Protein AF-A0A2V9SR48-F1 (afdb_monomer_lite)

Sequence (163 aa):
MRRKLFTSLLFAPVFLALASTAVASTTWYVNGVSGGNSNNCLSPTTACKTIKHAISLAASADTIMVAAAIYQENLTIGKSLTILGSGAPSTIIDGGGVGRVVTISNGPHVTLSKLTIRNGRANPGGGINNSGTLTLTAPSVGIGHLSHVSTILCSAKLAPARR

Structure (mmCIF, N/CA/C/O backbone):
data_AF-A0A2V9SR48-F1
#
_entry.id   AF-A0A2V9SR48-F1
#
loop_
_atom_site.group_PDB
_atom_site.id
_atom_site.type_symbol
_atom_site.label_atom_id
_atom_site.label_alt_id
_atom_site.label_comp_id
_atom_site.label_asym_id
_atom_site.label_entity_id
_atom_site.label_seq_id
_atom_site.pdbx_PDB_ins_code
_atom_site.Cartn_x
_atom_site.Cartn_y
_atom_site.Cartn_z
_atom_site.occupancy
_atom_site.B_iso_or_equiv
_atom_site.auth_seq_id
_atom_site.auth_comp_id
_atom_site.auth_asym_id
_atom_site.auth_atom_id
_atom_site.pdbx_PDB_model_num
ATOM 1 N N . MET A 1 1 ? -52.275 -0.727 67.391 1.00 42.53 1 MET A N 1
ATOM 2 C CA . MET A 1 1 ? -52.371 -0.497 65.930 1.00 42.53 1 MET A CA 1
ATOM 3 C C . MET A 1 1 ? -51.103 0.215 65.454 1.00 42.53 1 MET A C 1
ATOM 5 O O . MET A 1 1 ? -50.942 1.391 65.742 1.00 42.53 1 MET A O 1
ATOM 9 N N . ARG A 1 2 ? -50.157 -0.495 64.817 1.00 49.91 2 ARG A N 1
ATOM 10 C CA . ARG A 1 2 ? -48.897 0.072 64.288 1.00 49.91 2 ARG A CA 1
ATOM 11 C C . ARG A 1 2 ? -49.003 0.170 62.763 1.00 49.91 2 ARG A C 1
ATOM 13 O O . ARG A 1 2 ? -49.044 -0.859 62.095 1.00 49.91 2 ARG A O 1
ATOM 20 N N . ARG A 1 3 ? -49.095 1.390 62.225 1.00 47.78 3 ARG A N 1
ATOM 21 C CA . ARG A 1 3 ? -49.141 1.651 60.777 1.00 47.78 3 ARG A CA 1
ATOM 22 C C . ARG A 1 3 ? -47.724 1.527 60.209 1.00 47.78 3 ARG A C 1
ATOM 24 O O . ARG A 1 3 ? -46.849 2.300 60.583 1.00 47.78 3 ARG A O 1
ATOM 31 N N . LYS A 1 4 ? -47.489 0.528 59.354 1.00 45.88 4 LYS A N 1
ATOM 32 C CA . LYS A 1 4 ? -46.225 0.355 58.625 1.00 45.88 4 LYS A CA 1
ATOM 33 C C . LYS A 1 4 ? -46.246 1.254 57.385 1.00 45.88 4 LYS A C 1
ATOM 35 O O . LYS A 1 4 ? -47.049 1.035 56.484 1.00 45.88 4 LYS A O 1
ATOM 40 N N . LEU A 1 5 ? -45.390 2.273 57.381 1.00 56.25 5 LEU A N 1
ATOM 41 C CA . LEU A 1 5 ? -45.071 3.096 56.216 1.00 56.25 5 LEU A CA 1
ATOM 42 C C . LEU A 1 5 ? -44.224 2.256 55.249 1.00 56.25 5 LEU A C 1
ATOM 44 O O . LEU A 1 5 ? -43.086 1.920 55.562 1.00 56.25 5 LEU A O 1
ATOM 48 N N . PHE A 1 6 ? -44.793 1.889 54.100 1.00 54.84 6 PHE A N 1
ATOM 49 C CA . PHE A 1 6 ? -44.059 1.300 52.981 1.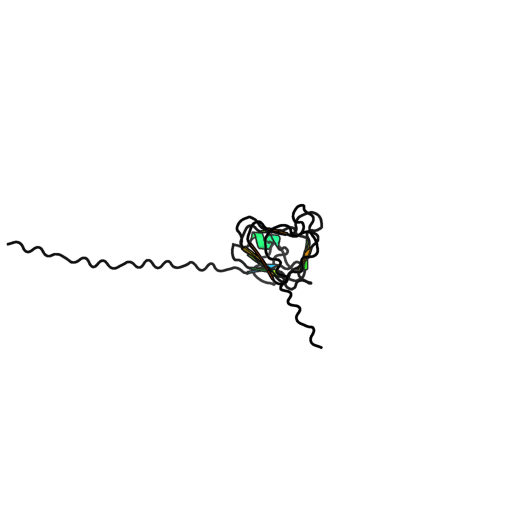00 54.84 6 PHE A CA 1
ATOM 50 C C . PHE A 1 6 ? -43.479 2.436 52.137 1.00 54.84 6 PHE A C 1
ATOM 52 O O . PHE A 1 6 ? -44.177 3.051 51.332 1.00 54.84 6 PHE A O 1
ATOM 59 N N . THR A 1 7 ? -42.207 2.750 52.356 1.00 53.66 7 THR A N 1
ATOM 60 C CA . THR A 1 7 ? -41.432 3.654 51.507 1.00 53.66 7 THR A CA 1
ATOM 61 C C . THR A 1 7 ? -41.203 2.989 50.151 1.00 53.66 7 THR A C 1
ATOM 63 O O . THR A 1 7 ? -40.469 2.012 50.025 1.00 53.66 7 THR A O 1
ATOM 66 N N . SER A 1 8 ? -41.895 3.507 49.138 1.00 54.78 8 SER A N 1
ATOM 67 C CA . SER A 1 8 ? -41.757 3.111 47.739 1.00 54.78 8 SER A CA 1
ATOM 68 C C . SER A 1 8 ? -40.359 3.485 47.236 1.00 54.78 8 SER A C 1
ATOM 70 O O . SER A 1 8 ? -40.020 4.663 47.126 1.00 54.78 8 SER A O 1
ATOM 72 N N . LEU A 1 9 ? -39.528 2.472 46.982 1.00 57.78 9 LEU A N 1
ATOM 73 C CA . LEU A 1 9 ? -38.228 2.612 46.332 1.00 57.78 9 LEU A CA 1
ATOM 74 C C . LEU A 1 9 ? -38.475 2.737 44.818 1.00 57.78 9 LEU A C 1
ATOM 76 O O . LEU A 1 9 ? -38.771 1.747 44.148 1.00 57.78 9 LEU A O 1
ATOM 80 N N . LEU A 1 10 ? -38.396 3.954 44.278 1.00 58.25 10 LEU A N 1
ATOM 81 C CA . LEU A 1 10 ? -38.413 4.200 42.834 1.00 58.25 10 LEU A CA 1
ATOM 82 C C . LEU A 1 10 ? -37.133 3.616 42.213 1.00 58.25 10 LEU A C 1
ATOM 84 O O . LEU A 1 10 ? -36.055 4.199 42.310 1.00 58.25 10 LEU A O 1
ATOM 88 N N . PHE A 1 11 ? -37.257 2.446 41.591 1.00 57.03 11 PHE A N 1
ATOM 89 C CA . PHE A 1 11 ? -36.207 1.812 40.796 1.00 57.03 11 PHE A CA 1
ATOM 90 C C . PHE A 1 11 ? -36.081 2.571 39.464 1.00 57.03 11 PHE A C 1
ATOM 92 O O . PHE A 1 11 ? -36.825 2.318 38.518 1.00 57.03 11 PHE A O 1
ATOM 99 N N . ALA A 1 12 ? -35.181 3.552 39.394 1.00 62.78 12 ALA A N 1
ATOM 100 C CA . ALA A 1 12 ? -34.835 4.190 38.128 1.00 62.78 12 ALA A CA 1
ATOM 101 C C . ALA A 1 12 ? -34.017 3.197 37.277 1.00 62.78 12 ALA A C 1
ATOM 103 O O . ALA A 1 12 ? -33.003 2.687 37.765 1.00 62.78 12 ALA A O 1
ATOM 104 N N . PRO A 1 13 ? -34.413 2.894 36.027 1.00 61.12 13 PRO A N 1
ATOM 105 C CA . PRO A 1 13 ? -33.616 2.038 35.166 1.00 61.12 13 PRO A CA 1
ATOM 106 C C . PRO A 1 13 ? -32.362 2.814 34.764 1.00 61.12 13 PRO A C 1
ATOM 108 O O . PRO A 1 13 ? -32.428 3.800 34.030 1.00 61.12 13 PRO A O 1
ATOM 111 N N . VAL A 1 14 ? -31.207 2.377 35.264 1.00 66.12 14 VAL A N 1
ATOM 112 C CA . VAL A 1 14 ? -29.904 2.825 34.770 1.00 66.12 14 VAL A CA 1
ATOM 113 C C . VAL A 1 14 ? -29.776 2.296 33.344 1.00 66.12 14 VAL A C 1
ATOM 115 O O . VAL A 1 14 ? -29.415 1.144 33.115 1.00 66.12 14 VAL A O 1
ATOM 118 N N . PHE A 1 15 ? -30.160 3.127 32.378 1.00 62.62 15 PHE A N 1
ATOM 119 C CA . PHE A 1 15 ? -29.983 2.863 30.957 1.00 62.62 15 PHE A CA 1
ATOM 120 C C . PHE A 1 15 ? -28.484 2.981 30.661 1.00 62.62 15 PHE A C 1
ATOM 122 O O . PHE A 1 15 ? -27.956 4.070 30.437 1.00 62.62 15 PHE A O 1
ATOM 129 N N . LEU A 1 16 ? -27.773 1.856 30.758 1.00 62.62 16 LEU A N 1
ATOM 130 C CA . LEU A 1 16 ? -26.354 1.767 30.440 1.00 62.62 16 LEU A CA 1
ATOM 131 C C . LEU A 1 16 ? -26.201 1.921 28.922 1.00 62.62 16 LEU A C 1
ATOM 133 O O . LEU A 1 16 ? -26.300 0.955 28.169 1.00 62.62 16 LEU A O 1
ATOM 137 N N . ALA A 1 17 ? -26.029 3.160 28.465 1.00 65.69 17 ALA A N 1
ATOM 138 C CA . ALA A 1 17 ? -25.739 3.451 27.072 1.00 65.69 17 ALA A CA 1
ATOM 139 C C . ALA A 1 17 ? -24.389 2.812 26.712 1.00 65.69 17 ALA A C 1
ATOM 141 O O . ALA A 1 17 ? -23.336 3.276 27.151 1.00 65.69 17 ALA A O 1
ATOM 142 N N . LEU A 1 18 ? -24.415 1.736 25.921 1.00 67.50 18 LEU A N 1
ATOM 143 C CA . LEU A 1 18 ? -23.214 1.227 25.268 1.00 67.50 18 LEU A CA 1
ATOM 144 C C . LEU A 1 18 ? -22.780 2.268 24.233 1.00 67.50 18 LEU A C 1
ATOM 146 O O . LEU A 1 18 ? -23.270 2.284 23.106 1.00 67.50 18 LEU A O 1
ATOM 150 N N . ALA A 1 19 ? -21.879 3.165 24.623 1.00 63.56 19 ALA A N 1
ATOM 151 C CA . ALA A 1 19 ? -21.195 4.023 23.674 1.00 63.56 19 ALA A CA 1
ATOM 152 C C . ALA A 1 19 ? -20.299 3.134 22.799 1.00 63.56 19 ALA A C 1
ATOM 154 O O . ALA A 1 19 ? -19.289 2.608 23.268 1.00 63.56 19 ALA A O 1
ATOM 155 N N . SER A 1 20 ? -20.677 2.924 21.535 1.00 60.50 20 SER A N 1
ATOM 156 C CA . SER A 1 20 ? -19.779 2.305 20.561 1.00 60.50 20 SER A CA 1
ATOM 157 C C . SER A 1 20 ? -18.562 3.208 20.395 1.00 60.50 20 SER A C 1
ATOM 159 O O . SER A 1 20 ? -18.680 4.356 19.967 1.00 60.50 20 SER A O 1
ATOM 161 N N . THR A 1 21 ? -17.387 2.703 20.753 1.00 62.62 21 THR A N 1
ATOM 162 C CA . THR A 1 21 ? -16.125 3.395 20.514 1.00 62.62 21 THR A CA 1
ATOM 163 C C . THR A 1 21 ? -15.905 3.492 19.006 1.00 62.62 21 THR A C 1
ATOM 165 O O . THR A 1 21 ? -15.660 2.498 18.325 1.00 62.62 21 THR A O 1
ATOM 168 N N . ALA A 1 22 ? -16.027 4.702 18.459 1.00 62.47 22 ALA A N 1
ATOM 169 C CA . ALA A 1 22 ? -15.642 4.963 17.081 1.00 62.47 22 ALA A CA 1
ATOM 170 C C . ALA A 1 22 ? -14.115 4.847 16.983 1.00 62.47 22 ALA A C 1
ATOM 172 O O . ALA A 1 22 ? -13.382 5.657 17.550 1.00 62.47 22 ALA A O 1
ATOM 173 N N . VAL A 1 23 ? -13.631 3.816 16.294 1.00 64.94 23 VAL A N 1
ATOM 174 C CA . VAL A 1 23 ? -12.204 3.666 16.004 1.00 64.94 23 VAL A CA 1
ATOM 175 C C . VAL A 1 23 ? -11.851 4.684 14.923 1.00 64.94 23 VAL A C 1
ATOM 177 O O . VAL A 1 23 ? -12.377 4.618 13.811 1.00 64.94 23 VAL A O 1
ATOM 180 N N . ALA A 1 24 ? -10.997 5.653 15.245 1.00 74.81 24 ALA A N 1
ATOM 181 C CA . ALA A 1 24 ? -10.474 6.577 14.248 1.00 74.81 24 ALA A CA 1
ATOM 182 C C . ALA A 1 24 ? -9.448 5.843 13.369 1.00 74.81 24 ALA A C 1
ATOM 184 O O . ALA A 1 24 ? -8.460 5.321 13.878 1.00 74.81 24 ALA A O 1
ATOM 185 N N . SER A 1 25 ? -9.688 5.801 12.057 1.00 87.12 25 SER A N 1
ATOM 186 C CA . SER A 1 25 ? -8.731 5.271 11.078 1.00 87.12 25 SER A CA 1
ATOM 187 C C . SER A 1 25 ? -7.621 6.292 10.836 1.00 87.12 25 SER A C 1
ATOM 189 O O . SER A 1 25 ? -7.896 7.419 10.416 1.00 87.12 25 SER A O 1
ATOM 191 N N . THR A 1 26 ? -6.366 5.886 11.004 1.00 94.94 26 THR A N 1
ATOM 192 C CA . THR A 1 26 ? -5.199 6.695 10.626 1.00 94.94 26 THR A CA 1
ATOM 193 C C . THR A 1 26 ? -4.896 6.519 9.138 1.00 94.94 26 THR A C 1
ATOM 195 O O . THR A 1 26 ? -5.128 5.456 8.558 1.00 94.94 26 THR A O 1
ATOM 198 N N . THR A 1 27 ? -4.396 7.579 8.496 1.00 96.69 27 THR A N 1
ATOM 199 C CA . THR A 1 27 ? -3.913 7.521 7.109 1.00 96.69 27 THR A CA 1
ATOM 200 C C . THR A 1 27 ? -2.392 7.575 7.077 1.00 96.69 27 THR A C 1
ATOM 202 O O . THR A 1 27 ? -1.789 8.529 7.563 1.00 96.69 27 THR A O 1
ATOM 205 N N . TRP A 1 28 ? -1.787 6.570 6.455 1.00 97.81 28 TRP A N 1
ATOM 206 C CA . TRP A 1 28 ? -0.351 6.448 6.241 1.00 97.81 28 TRP A CA 1
ATOM 207 C C . TRP A 1 28 ? -0.006 6.745 4.789 1.00 97.81 28 TRP A C 1
ATOM 209 O O . TRP A 1 28 ? -0.720 6.326 3.881 1.00 97.81 28 TRP A O 1
ATOM 219 N N . TYR A 1 29 ? 1.113 7.419 4.554 1.00 98.12 29 TYR A N 1
ATOM 220 C CA . TYR A 1 29 ? 1.566 7.791 3.218 1.00 98.12 29 TYR A CA 1
ATOM 221 C C . TYR A 1 29 ? 2.845 7.047 2.861 1.00 98.12 29 TYR A C 1
ATOM 223 O O . TYR A 1 29 ? 3.784 6.980 3.655 1.00 98.12 29 TYR A O 1
ATOM 231 N N . VAL A 1 30 ? 2.897 6.518 1.641 1.00 98.25 30 VAL A N 1
ATOM 232 C CA . VAL A 1 30 ? 4.046 5.797 1.089 1.00 98.25 30 VAL A CA 1
ATOM 233 C C . VAL A 1 30 ? 4.452 6.428 -0.237 1.00 98.25 30 VAL A C 1
ATOM 235 O O . VAL A 1 30 ? 3.622 6.606 -1.125 1.00 98.25 30 VAL A O 1
ATOM 238 N N . ASN A 1 31 ? 5.742 6.705 -0.413 1.00 97.75 31 ASN A N 1
ATOM 239 C CA . ASN A 1 31 ? 6.316 7.192 -1.661 1.00 97.75 31 ASN A CA 1
ATOM 240 C C . ASN A 1 31 ? 7.631 6.460 -1.963 1.00 97.75 31 ASN A C 1
ATOM 242 O O . ASN A 1 31 ? 8.653 6.689 -1.319 1.00 97.75 31 ASN A O 1
ATOM 246 N N . GLY A 1 32 ? 7.606 5.587 -2.973 1.00 95.81 32 GLY A N 1
ATOM 247 C CA . GLY A 1 32 ? 8.766 4.785 -3.363 1.00 95.81 32 GLY A CA 1
ATOM 248 C C . GLY A 1 32 ? 9.893 5.599 -4.005 1.00 95.81 32 GLY A C 1
ATOM 249 O O . GLY A 1 32 ? 11.038 5.152 -4.009 1.00 95.81 32 GLY A O 1
ATOM 250 N N . VAL A 1 33 ? 9.618 6.812 -4.493 1.00 95.44 33 VAL A N 1
ATOM 251 C CA . VAL A 1 33 ? 10.617 7.690 -5.121 1.00 95.44 33 VAL A CA 1
ATOM 252 C C . VAL A 1 33 ? 11.327 8.531 -4.062 1.00 95.44 33 VAL A C 1
ATOM 254 O O . VAL A 1 33 ? 12.530 8.364 -3.869 1.00 95.44 33 VAL A O 1
ATOM 257 N N . SER A 1 34 ? 10.589 9.360 -3.317 1.00 94.50 34 SER A N 1
ATOM 258 C CA . SER A 1 34 ? 11.150 10.362 -2.393 1.00 94.50 34 SER A CA 1
ATOM 259 C C . SER A 1 34 ? 10.913 10.091 -0.901 1.00 94.50 34 SER A C 1
ATOM 261 O O . SER A 1 34 ? 11.386 10.862 -0.072 1.00 94.50 34 SER A O 1
ATOM 263 N N . GLY A 1 35 ? 10.181 9.032 -0.537 1.00 95.69 35 GLY A N 1
ATOM 264 C CA . GLY A 1 35 ? 9.908 8.691 0.863 1.00 95.69 35 GLY A CA 1
ATOM 265 C C . GLY A 1 35 ? 11.133 8.164 1.616 1.00 95.69 35 GLY A C 1
ATOM 266 O O . GLY A 1 35 ? 12.175 7.880 1.027 1.00 95.69 35 GLY A O 1
ATOM 267 N N . GLY A 1 36 ? 10.992 7.987 2.929 1.00 96.50 36 GLY A N 1
ATOM 268 C CA . GLY A 1 36 ? 12.037 7.484 3.824 1.00 96.50 36 GLY A CA 1
ATOM 269 C C . GLY A 1 36 ? 11.432 6.693 4.982 1.00 96.50 36 GLY A C 1
ATOM 270 O O . GLY A 1 36 ? 10.423 7.100 5.545 1.00 96.50 36 GLY A O 1
ATOM 271 N N . ASN A 1 37 ? 12.029 5.558 5.355 1.00 94.00 37 ASN A N 1
ATOM 272 C CA . ASN A 1 37 ? 11.530 4.733 6.472 1.00 94.00 37 ASN A CA 1
ATOM 273 C C . ASN A 1 37 ? 11.929 5.264 7.859 1.00 94.00 37 ASN A C 1
ATOM 275 O O . ASN A 1 37 ? 11.575 4.676 8.869 1.00 94.00 37 ASN A O 1
ATOM 279 N N . SER A 1 38 ? 12.668 6.370 7.918 1.00 95.81 38 SER A N 1
ATOM 280 C CA . SER A 1 38 ? 12.875 7.148 9.142 1.00 95.81 38 SER A CA 1
ATOM 281 C C . SER A 1 38 ? 11.805 8.227 9.340 1.00 95.81 38 SER A C 1
ATOM 283 O O . SER A 1 38 ? 11.828 8.927 10.349 1.00 95.81 38 SER A O 1
ATOM 285 N N . ASN A 1 39 ? 10.905 8.416 8.369 1.00 95.00 39 ASN A N 1
ATOM 286 C CA . ASN A 1 39 ? 9.854 9.421 8.456 1.00 95.00 39 ASN A CA 1
ATOM 287 C C . ASN A 1 39 ? 8.699 8.937 9.341 1.00 95.00 39 ASN A C 1
ATOM 289 O O . ASN A 1 39 ? 8.514 7.744 9.555 1.00 95.00 39 ASN A O 1
ATOM 293 N N . ASN A 1 40 ? 7.865 9.872 9.798 1.00 95.44 40 ASN A N 1
ATOM 294 C CA . ASN A 1 40 ? 6.662 9.539 10.564 1.00 95.44 40 ASN A CA 1
ATOM 295 C C . ASN A 1 40 ? 5.509 8.984 9.706 1.00 95.44 40 ASN A C 1
ATOM 297 O O . ASN A 1 40 ? 4.550 8.470 10.263 1.00 95.44 40 ASN A O 1
ATOM 301 N N . CYS A 1 41 ? 5.578 9.084 8.374 1.00 97.25 41 CYS A N 1
ATOM 302 C CA . CYS A 1 41 ? 4.611 8.522 7.426 1.00 97.25 41 CYS A CA 1
ATOM 303 C C . CYS A 1 41 ? 3.173 9.059 7.529 1.00 97.25 41 CYS A C 1
ATOM 305 O O . CYS A 1 41 ? 2.270 8.492 6.918 1.00 97.25 41 CYS A O 1
ATOM 307 N N . LEU A 1 42 ? 2.959 10.171 8.240 1.00 96.62 42 LEU A N 1
ATOM 308 C CA . LEU A 1 42 ? 1.637 10.775 8.465 1.00 96.62 42 LEU A CA 1
ATOM 309 C C . LEU A 1 42 ? 1.268 11.857 7.438 1.00 96.62 42 LEU A C 1
ATOM 311 O O . LEU A 1 42 ? 0.181 12.425 7.503 1.00 96.62 42 LEU A O 1
ATOM 315 N N . SER A 1 43 ? 2.155 12.160 6.486 1.00 96.38 43 SER A N 1
ATOM 316 C CA . SER A 1 43 ? 1.884 13.126 5.419 1.00 96.38 43 SER A CA 1
ATOM 317 C C . SER A 1 43 ? 2.568 12.741 4.100 1.00 96.38 43 SER A C 1
ATOM 319 O O . SER A 1 43 ? 3.551 11.994 4.121 1.00 96.38 43 SER A O 1
ATOM 321 N N . PRO A 1 44 ? 2.120 13.278 2.948 1.00 94.12 44 PRO A N 1
ATOM 322 C CA . PRO A 1 44 ? 2.775 13.044 1.661 1.00 94.12 44 PRO A CA 1
ATOM 323 C C . PRO A 1 44 ? 4.248 13.479 1.604 1.00 94.12 44 PRO A C 1
ATOM 325 O O . PRO A 1 44 ? 5.036 12.855 0.895 1.00 94.12 44 PRO A O 1
ATOM 328 N N . THR A 1 45 ? 4.633 14.538 2.328 1.00 95.25 45 THR A N 1
ATOM 329 C CA . THR A 1 45 ? 6.011 15.067 2.337 1.00 95.25 45 THR A CA 1
ATOM 330 C C . THR A 1 45 ? 6.932 14.268 3.254 1.00 95.25 45 THR A C 1
ATOM 332 O O . THR A 1 45 ? 8.130 14.186 3.001 1.00 95.25 45 THR A O 1
ATOM 335 N N . THR A 1 46 ? 6.372 13.627 4.279 1.00 96.25 46 THR A N 1
ATOM 336 C CA . THR A 1 46 ? 7.078 12.745 5.216 1.00 96.25 46 THR A CA 1
ATOM 337 C C . THR A 1 46 ? 6.646 11.289 5.045 1.00 96.25 46 THR A C 1
ATOM 339 O O . THR A 1 46 ? 6.509 10.550 6.016 1.00 96.25 46 THR A O 1
ATOM 342 N N . ALA A 1 47 ? 6.417 10.856 3.805 1.00 97.12 47 ALA A N 1
ATOM 343 C CA . ALA A 1 47 ? 5.949 9.510 3.496 1.00 97.12 47 ALA A CA 1
ATOM 344 C C . ALA A 1 47 ? 7.005 8.426 3.791 1.00 97.12 47 ALA A C 1
ATOM 346 O O . ALA A 1 47 ? 8.211 8.652 3.649 1.00 97.12 47 ALA A O 1
ATOM 347 N N . CYS A 1 48 ? 6.541 7.222 4.125 1.00 98.06 48 CYS A N 1
ATOM 348 C CA . CYS A 1 48 ? 7.341 5.998 4.188 1.00 98.06 48 CYS A CA 1
ATOM 349 C C . CYS A 1 48 ? 7.955 5.686 2.815 1.00 98.06 48 CYS A C 1
ATOM 351 O O . CYS A 1 48 ? 7.338 5.953 1.781 1.00 98.06 48 CYS A O 1
ATOM 353 N N . LYS A 1 49 ? 9.135 5.054 2.775 1.00 97.69 49 LYS A N 1
ATOM 354 C CA . LYS A 1 49 ? 9.724 4.575 1.510 1.00 97.69 49 LYS A CA 1
ATOM 355 C C . LYS A 1 49 ? 8.988 3.340 0.993 1.00 97.69 49 LYS A C 1
ATOM 357 O O . LYS A 1 49 ? 8.770 3.213 -0.208 1.00 97.69 49 LYS A O 1
ATOM 362 N N . THR A 1 50 ? 8.621 2.433 1.897 1.00 97.75 50 THR A N 1
ATOM 363 C CA . THR A 1 50 ? 8.102 1.106 1.548 1.00 97.75 50 THR A CA 1
ATOM 364 C C . THR A 1 50 ? 6.699 0.858 2.093 1.00 97.75 50 THR A C 1
ATOM 366 O O . THR A 1 50 ? 6.314 1.385 3.141 1.00 97.75 50 THR A O 1
ATOM 369 N N . ILE A 1 51 ? 5.929 0.021 1.393 1.00 97.69 51 ILE A N 1
ATOM 370 C CA . ILE A 1 51 ? 4.571 -0.361 1.805 1.00 97.69 51 ILE A CA 1
ATOM 371 C C . ILE A 1 51 ? 4.645 -1.251 3.048 1.00 97.69 51 ILE A C 1
ATOM 373 O O . ILE A 1 51 ? 3.857 -1.086 3.979 1.00 97.69 51 ILE A O 1
ATOM 377 N N . LYS A 1 52 ? 5.632 -2.156 3.115 1.00 97.38 52 LYS A N 1
ATOM 378 C CA . LYS A 1 52 ? 5.843 -3.026 4.281 1.00 97.38 52 LYS A CA 1
ATOM 379 C C . LYS A 1 52 ? 6.062 -2.234 5.570 1.00 97.38 52 LYS A C 1
ATOM 381 O O . LYS A 1 52 ? 5.540 -2.624 6.613 1.00 97.38 52 LYS A O 1
ATOM 386 N N . HIS A 1 53 ? 6.798 -1.122 5.506 1.00 97.50 53 HIS A N 1
ATOM 387 C CA . HIS A 1 53 ? 7.022 -0.293 6.686 1.00 97.50 53 HIS A CA 1
ATOM 388 C C . HIS A 1 53 ? 5.728 0.390 7.147 1.00 97.50 53 HIS A C 1
ATOM 390 O O . HIS A 1 53 ? 5.382 0.286 8.322 1.00 97.50 53 HIS A O 1
ATOM 396 N N . ALA A 1 54 ? 4.938 0.956 6.230 1.00 97.19 54 ALA A N 1
ATOM 397 C CA . ALA A 1 54 ? 3.626 1.508 6.577 1.00 97.19 54 ALA A CA 1
ATOM 398 C C . ALA A 1 54 ? 2.682 0.452 7.188 1.00 97.19 54 ALA A C 1
ATOM 400 O O . ALA A 1 54 ? 2.036 0.722 8.196 1.00 97.19 54 ALA A O 1
ATOM 401 N N . ILE A 1 55 ? 2.659 -0.781 6.661 1.00 97.31 55 ILE A N 1
ATOM 402 C CA . ILE A 1 55 ? 1.880 -1.891 7.250 1.00 97.31 55 ILE A CA 1
ATOM 403 C C . ILE A 1 55 ? 2.329 -2.197 8.686 1.00 97.31 55 ILE A C 1
ATOM 405 O O . ILE A 1 55 ? 1.495 -2.533 9.532 1.00 97.31 55 ILE A O 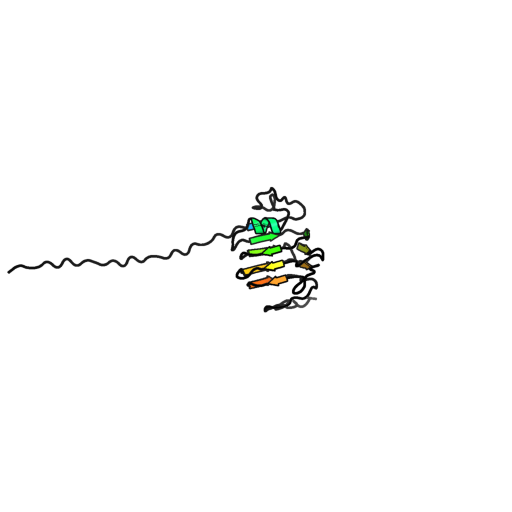1
ATOM 409 N N . SER A 1 56 ? 3.632 -2.102 8.975 1.00 96.94 56 SER A N 1
ATOM 410 C CA . SER A 1 56 ? 4.151 -2.351 10.325 1.00 96.94 56 SER A CA 1
ATOM 411 C C . SER A 1 56 ? 3.675 -1.309 11.341 1.00 96.94 56 SER A C 1
ATOM 413 O O . SER A 1 56 ? 3.379 -1.684 12.473 1.00 96.94 56 SER A O 1
ATOM 415 N N . LEU A 1 57 ? 3.520 -0.050 10.914 1.00 95.50 57 LEU A N 1
ATOM 416 C CA . LEU A 1 57 ? 3.053 1.065 11.746 1.00 95.50 57 LEU A CA 1
ATOM 417 C C . LEU A 1 57 ? 1.525 1.112 11.893 1.00 95.50 57 LEU A C 1
ATOM 419 O O . LEU A 1 57 ? 1.019 1.519 12.934 1.00 95.50 57 LEU A O 1
ATOM 423 N N . ALA A 1 58 ? 0.793 0.684 10.864 1.00 96.19 58 ALA A N 1
ATOM 424 C CA . ALA A 1 58 ? -0.660 0.785 10.819 1.00 96.19 58 ALA A CA 1
ATOM 425 C C . ALA A 1 58 ? -1.378 -0.062 11.883 1.00 96.19 58 ALA A C 1
ATOM 427 O O . ALA A 1 58 ? -0.959 -1.175 12.207 1.00 96.19 58 ALA A O 1
ATOM 428 N N . ALA A 1 59 ? -2.511 0.423 12.376 1.00 95.62 59 ALA A N 1
ATOM 429 C CA . ALA A 1 59 ? -3.478 -0.333 13.161 1.00 95.62 59 ALA A CA 1
ATOM 430 C C . ALA A 1 59 ? -4.559 -0.957 12.259 1.00 95.62 59 ALA A C 1
ATOM 432 O O . ALA A 1 59 ? -4.633 -0.702 11.058 1.00 95.62 59 ALA A O 1
ATOM 433 N N . SER A 1 60 ? -5.401 -1.824 12.825 1.00 93.94 60 SER A N 1
ATOM 434 C CA . SER A 1 60 ? -6.582 -2.321 12.109 1.00 93.94 60 SER A CA 1
ATOM 435 C C . SER A 1 60 ? -7.531 -1.166 11.767 1.00 93.94 60 SER A C 1
ATOM 437 O O . SER A 1 60 ? -7.736 -0.282 12.589 1.00 93.94 60 SER A O 1
ATOM 439 N N . ALA A 1 61 ? -8.157 -1.246 10.593 1.00 93.69 61 ALA A N 1
ATOM 440 C CA . ALA A 1 61 ? -9.012 -0.238 9.959 1.00 93.69 61 ALA A CA 1
ATOM 441 C C . ALA A 1 61 ? -8.287 0.975 9.348 1.00 93.69 61 ALA A C 1
ATOM 443 O O . ALA A 1 61 ? -8.953 1.797 8.725 1.00 93.69 61 ALA A O 1
ATOM 444 N N . ASP A 1 62 ? -6.955 1.050 9.430 1.00 96.88 62 ASP A N 1
ATOM 445 C CA . ASP A 1 62 ? -6.187 2.140 8.826 1.00 96.88 62 ASP A CA 1
ATOM 446 C C . ASP A 1 62 ? -6.173 2.106 7.291 1.00 96.88 62 ASP A C 1
ATOM 448 O O . ASP A 1 62 ? -6.372 1.074 6.633 1.00 96.88 62 ASP A O 1
ATOM 452 N N . THR A 1 63 ? -5.856 3.268 6.719 1.00 96.44 63 THR A N 1
ATOM 453 C CA . THR A 1 63 ? -5.667 3.458 5.281 1.00 96.44 63 THR A CA 1
ATOM 454 C C . THR A 1 63 ? -4.206 3.760 4.958 1.00 96.44 63 THR A C 1
ATOM 456 O O . THR A 1 63 ? -3.569 4.574 5.614 1.00 96.44 63 THR A O 1
ATOM 459 N N . ILE A 1 64 ? -3.671 3.136 3.913 1.00 97.88 64 ILE A N 1
ATOM 460 C CA . ILE A 1 64 ? -2.331 3.370 3.376 1.00 97.88 64 ILE A CA 1
ATOM 461 C C . ILE A 1 64 ? -2.476 3.935 1.962 1.00 97.88 64 ILE A C 1
ATOM 463 O O . ILE A 1 64 ? -2.889 3.233 1.038 1.00 97.88 64 ILE A O 1
ATOM 467 N N . MET A 1 65 ? -2.123 5.206 1.789 1.00 97.62 65 MET A N 1
ATOM 468 C CA . MET A 1 65 ? -2.043 5.887 0.501 1.00 97.62 65 MET A CA 1
ATOM 469 C C . MET A 1 65 ? -0.662 5.679 -0.116 1.00 97.62 65 MET A C 1
ATOM 471 O O . MET A 1 65 ? 0.357 6.075 0.448 1.00 97.62 65 MET A O 1
ATOM 475 N N . VAL A 1 66 ? -0.629 5.071 -1.296 1.00 97.88 66 VAL A N 1
ATOM 476 C CA . VAL A 1 66 ? 0.601 4.671 -1.978 1.00 97.88 66 VAL A CA 1
ATOM 477 C C . VAL A 1 66 ? 0.770 5.492 -3.252 1.00 97.88 66 VAL A C 1
ATOM 479 O O . VAL A 1 66 ? -0.048 5.425 -4.172 1.00 97.88 66 VAL A O 1
ATOM 482 N N . ALA A 1 67 ? 1.844 6.275 -3.314 1.00 97.38 67 ALA A N 1
ATOM 483 C CA . ALA A 1 67 ? 2.181 7.079 -4.480 1.00 97.38 67 ALA A CA 1
ATOM 484 C C . ALA A 1 67 ? 2.579 6.211 -5.692 1.00 97.38 67 ALA A C 1
ATOM 486 O O . ALA A 1 67 ? 2.679 4.982 -5.629 1.00 97.38 67 ALA A O 1
ATOM 487 N N . ALA A 1 68 ? 2.782 6.864 -6.834 1.00 95.62 68 ALA A N 1
ATOM 488 C CA . ALA A 1 68 ? 3.280 6.217 -8.040 1.00 95.62 68 ALA A CA 1
ATOM 489 C C . ALA A 1 68 ? 4.745 5.796 -7.853 1.00 95.62 68 ALA A C 1
ATOM 491 O O . ALA A 1 68 ? 5.609 6.648 -7.650 1.00 95.62 68 ALA A O 1
ATOM 492 N N . ALA A 1 69 ? 5.011 4.494 -7.918 1.00 96.06 69 ALA A N 1
ATOM 493 C CA . ALA A 1 69 ? 6.342 3.899 -7.969 1.00 96.06 69 ALA A CA 1
ATOM 494 C C . ALA A 1 69 ? 6.237 2.390 -8.253 1.00 96.06 69 ALA A C 1
ATOM 496 O O . ALA A 1 69 ? 5.159 1.789 -8.177 1.00 96.06 69 ALA A O 1
ATOM 497 N N . ILE A 1 70 ? 7.389 1.775 -8.526 1.00 95.00 70 ILE A N 1
ATOM 498 C CA . ILE A 1 70 ? 7.567 0.324 -8.474 1.00 95.00 70 ILE A CA 1
ATOM 499 C C . ILE A 1 70 ? 8.107 -0.029 -7.087 1.00 95.00 70 ILE A C 1
ATOM 501 O O . ILE A 1 70 ? 9.200 0.388 -6.709 1.00 95.00 70 ILE A O 1
ATOM 505 N N . TYR A 1 71 ? 7.333 -0.805 -6.340 1.00 96.19 71 TYR A N 1
ATOM 506 C CA . TYR A 1 71 ? 7.650 -1.303 -5.011 1.00 96.19 71 TYR A CA 1
ATOM 507 C C . TYR A 1 71 ? 8.059 -2.766 -5.126 1.00 96.19 71 TYR A C 1
ATOM 509 O O . TYR A 1 71 ? 7.206 -3.639 -5.278 1.00 96.19 71 TYR A O 1
ATOM 517 N N . GLN A 1 72 ? 9.364 -3.034 -5.087 1.00 95.50 72 GLN A N 1
ATOM 518 C CA . GLN A 1 72 ? 9.881 -4.400 -5.110 1.00 95.50 72 GLN A CA 1
ATOM 519 C C . GLN A 1 72 ? 9.801 -5.007 -3.706 1.00 95.50 72 GLN A C 1
ATOM 521 O O . GLN A 1 72 ? 10.724 -4.885 -2.902 1.00 95.50 72 GLN A O 1
ATOM 526 N N . GLU A 1 73 ? 8.653 -5.597 -3.383 1.00 95.12 73 GLU A N 1
ATOM 527 C CA . GLU A 1 73 ? 8.333 -6.058 -2.037 1.00 95.12 73 GLU A CA 1
ATOM 528 C C . GLU A 1 73 ? 7.413 -7.286 -2.051 1.00 95.12 73 GLU A C 1
ATOM 530 O O . GLU A 1 73 ? 6.536 -7.438 -2.899 1.00 95.12 73 GLU A O 1
ATOM 535 N N . ASN A 1 74 ? 7.559 -8.126 -1.026 1.00 94.38 74 ASN A N 1
ATOM 536 C CA . ASN A 1 74 ? 6.596 -9.161 -0.657 1.00 94.38 74 ASN A CA 1
ATOM 537 C C . ASN A 1 74 ? 5.916 -8.741 0.654 1.00 94.38 74 ASN A C 1
ATOM 539 O O . ASN A 1 74 ? 6.599 -8.480 1.653 1.00 94.38 74 ASN A O 1
ATOM 543 N N . LEU A 1 75 ? 4.588 -8.639 0.636 1.00 95.44 75 LEU A N 1
ATOM 544 C CA . LEU A 1 75 ? 3.765 -8.095 1.713 1.00 95.44 75 LEU A CA 1
ATOM 545 C C . LEU A 1 75 ? 3.058 -9.207 2.490 1.00 95.44 75 LEU A C 1
ATOM 547 O O . LEU A 1 75 ? 2.477 -10.120 1.903 1.00 95.44 75 LEU A O 1
ATOM 551 N N . THR A 1 76 ? 3.036 -9.063 3.813 1.00 95.38 76 THR A N 1
ATOM 552 C CA . THR A 1 76 ? 2.232 -9.887 4.722 1.00 95.38 76 THR A CA 1
ATOM 553 C C . THR A 1 76 ? 1.285 -8.976 5.490 1.00 95.38 76 THR A C 1
ATOM 555 O O . THR A 1 76 ? 1.732 -8.076 6.200 1.00 95.38 76 THR A O 1
ATOM 558 N N . ILE A 1 77 ? -0.019 -9.196 5.340 1.00 95.75 77 ILE A N 1
ATOM 559 C CA . ILE A 1 77 ? -1.075 -8.362 5.911 1.00 95.75 77 ILE A CA 1
ATOM 560 C C . ILE A 1 77 ? -1.854 -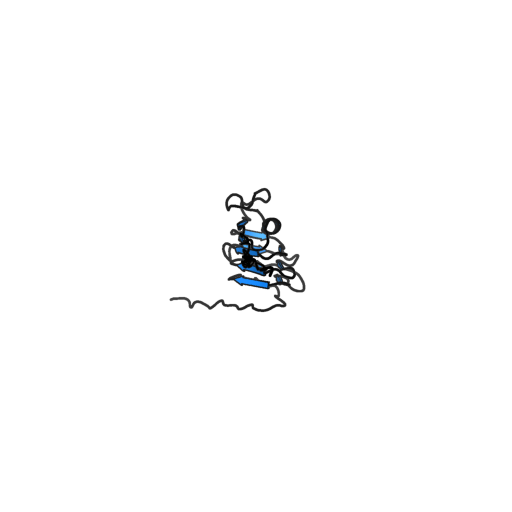9.193 6.930 1.00 95.75 77 ILE A C 1
ATOM 562 O O . ILE A 1 77 ? -2.651 -10.060 6.577 1.00 95.75 77 ILE A O 1
ATOM 566 N N . GLY A 1 78 ? -1.594 -8.926 8.210 1.00 94.62 78 GLY A N 1
ATOM 567 C CA . GLY A 1 78 ? -2.237 -9.607 9.339 1.00 94.62 78 GLY A CA 1
ATOM 568 C C . GLY A 1 78 ? -3.372 -8.826 10.001 1.00 94.62 78 GLY A C 1
ATOM 569 O O . GLY A 1 78 ? -3.905 -9.278 11.006 1.00 94.62 78 GLY A O 1
ATOM 570 N N . LYS A 1 79 ? -3.713 -7.644 9.481 1.00 94.44 79 LYS A N 1
ATOM 571 C CA . LYS A 1 79 ? -4.676 -6.708 10.073 1.00 94.44 79 LYS A CA 1
ATOM 572 C C . LYS A 1 79 ? -5.570 -6.120 8.980 1.00 94.44 79 LYS A C 1
ATOM 574 O O . LYS A 1 79 ? -5.164 -6.086 7.818 1.00 94.44 79 LYS A O 1
ATOM 579 N N . SER A 1 80 ? -6.786 -5.707 9.332 1.00 94.25 80 SER A N 1
ATOM 580 C CA . SER A 1 80 ? -7.723 -5.137 8.357 1.00 94.25 80 SER A CA 1
ATOM 581 C C . SER A 1 80 ? -7.203 -3.783 7.884 1.00 94.25 80 SER A C 1
ATOM 583 O O . SER A 1 80 ? -6.994 -2.913 8.721 1.00 94.25 80 SER A O 1
ATOM 585 N N . LEU A 1 81 ? -6.968 -3.606 6.585 1.00 95.88 81 LEU A N 1
ATOM 586 C CA . LEU A 1 81 ? -6.357 -2.396 6.021 1.00 95.88 81 LEU A CA 1
ATOM 587 C C . LEU A 1 81 ? -6.975 -2.037 4.677 1.00 95.88 81 LEU A C 1
ATOM 589 O O . LEU A 1 81 ? -7.352 -2.913 3.897 1.00 95.88 81 LEU A O 1
ATOM 593 N N . THR A 1 82 ? -6.962 -0.747 4.364 1.00 95.69 82 THR A N 1
ATOM 594 C CA . THR A 1 82 ? -7.212 -0.252 3.009 1.00 95.69 82 THR A CA 1
ATOM 595 C C . THR A 1 82 ? -5.906 0.236 2.398 1.00 95.69 82 THR A C 1
ATOM 597 O O . THR A 1 82 ? -5.307 1.174 2.902 1.00 95.69 82 THR A O 1
ATOM 600 N N . ILE A 1 83 ? -5.455 -0.370 1.303 1.00 96.25 83 ILE A N 1
ATOM 601 C CA . ILE A 1 83 ? -4.273 0.056 0.546 1.00 96.25 83 ILE A CA 1
ATOM 602 C C . ILE A 1 83 ? -4.744 0.651 -0.779 1.00 96.25 83 ILE A C 1
ATOM 604 O O . ILE A 1 83 ? -5.318 -0.041 -1.625 1.00 96.25 83 ILE A O 1
ATOM 608 N N . LEU A 1 84 ? -4.495 1.946 -0.954 1.00 95.50 84 LEU A N 1
ATOM 609 C CA . LEU A 1 84 ? -4.953 2.731 -2.091 1.00 95.50 84 LEU A CA 1
ATOM 610 C C . LEU A 1 84 ? -3.760 3.280 -2.872 1.00 95.50 84 LEU A C 1
ATOM 612 O O . LEU A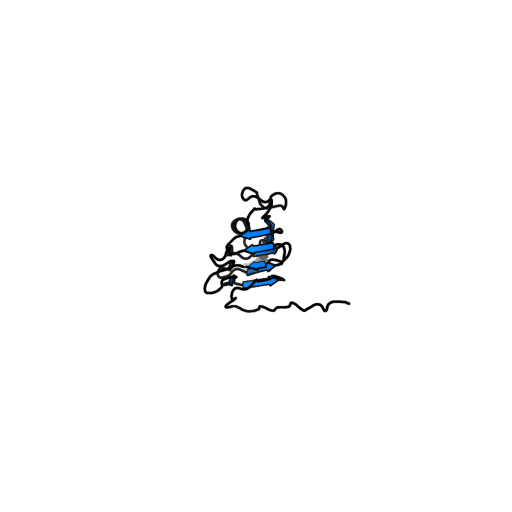 1 84 ? -3.058 4.171 -2.400 1.00 95.50 84 LEU A O 1
ATOM 616 N N . GLY A 1 85 ? -3.553 2.767 -4.081 1.00 94.44 85 GLY A N 1
ATOM 617 C CA . GLY A 1 85 ? -2.564 3.294 -5.012 1.00 94.44 85 GLY A CA 1
ATOM 618 C C . GLY A 1 85 ? -3.014 4.569 -5.727 1.00 94.44 85 GLY A C 1
ATOM 619 O O . GLY A 1 85 ? -4.199 4.909 -5.789 1.00 94.44 85 GLY A O 1
ATOM 620 N N . SER A 1 86 ? -2.045 5.265 -6.317 1.00 89.94 86 SER A N 1
ATOM 621 C CA . SER A 1 86 ? -2.272 6.439 -7.172 1.00 89.94 86 SER A CA 1
ATOM 622 C C . SER A 1 86 ? -2.944 6.091 -8.509 1.00 89.94 86 SER A C 1
ATOM 624 O O . SER A 1 86 ? -3.596 6.938 -9.117 1.00 89.94 86 SER A O 1
ATOM 626 N N . GLY A 1 87 ? -2.814 4.838 -8.952 1.00 83.75 87 GLY A N 1
ATOM 627 C CA . GLY A 1 87 ? -3.299 4.343 -10.234 1.00 83.75 87 GLY A CA 1
ATOM 628 C C . GLY A 1 87 ? -2.695 2.977 -10.551 1.00 83.75 87 GLY A C 1
ATOM 629 O O . GLY A 1 87 ? -1.525 2.724 -10.273 1.00 83.75 87 GLY A O 1
ATOM 630 N N . ALA A 1 88 ? -3.477 2.088 -11.167 1.00 77.12 88 ALA A N 1
ATOM 631 C CA . ALA A 1 88 ? -3.006 0.754 -11.528 1.00 77.12 88 ALA A CA 1
ATOM 632 C C . ALA A 1 88 ? -1.732 0.752 -12.414 1.00 77.12 88 ALA A C 1
ATOM 634 O O . ALA A 1 88 ? -0.821 -0.017 -12.105 1.00 77.12 88 ALA A O 1
ATOM 635 N N . PRO A 1 89 ? -1.578 1.618 -13.442 1.00 79.88 89 PRO A N 1
ATOM 636 C CA . PRO A 1 89 ? -0.353 1.637 -14.249 1.00 79.88 89 PRO A CA 1
ATOM 637 C C . PRO A 1 89 ? 0.848 2.301 -13.555 1.00 79.88 89 PRO A C 1
ATOM 639 O O . PRO A 1 89 ? 1.972 2.139 -14.017 1.00 79.88 89 PRO A O 1
ATOM 642 N N . SER A 1 90 ? 0.632 3.059 -12.475 1.00 87.00 90 SER A N 1
ATOM 643 C CA . SER A 1 90 ? 1.658 3.894 -11.838 1.00 87.00 90 SER A CA 1
ATOM 644 C C . SER A 1 90 ? 2.120 3.372 -10.476 1.00 87.00 90 SER A C 1
ATOM 646 O O . SER A 1 90 ? 3.260 3.608 -10.086 1.00 87.00 90 SER A O 1
ATOM 648 N N . THR A 1 91 ? 1.262 2.656 -9.750 1.00 93.06 91 THR A N 1
ATOM 649 C CA . THR A 1 91 ? 1.576 2.023 -8.465 1.00 93.06 91 THR A CA 1
ATOM 650 C C . THR A 1 91 ? 1.669 0.515 -8.668 1.00 93.06 91 THR A C 1
ATOM 652 O O . THR A 1 91 ? 0.654 -0.168 -8.804 1.00 93.06 91 THR A O 1
ATOM 655 N N . ILE A 1 92 ? 2.891 -0.013 -8.695 1.00 91.12 92 ILE A N 1
ATOM 656 C CA . ILE A 1 92 ? 3.173 -1.417 -9.009 1.00 91.12 92 ILE A CA 1
ATOM 657 C C . ILE A 1 92 ? 3.853 -2.074 -7.812 1.00 91.12 92 ILE A C 1
ATOM 659 O O . ILE A 1 92 ? 4.917 -1.635 -7.398 1.00 91.12 92 ILE A O 1
ATOM 663 N N . ILE A 1 93 ? 3.272 -3.151 -7.292 1.00 93.88 93 ILE A N 1
ATOM 664 C CA . ILE A 1 93 ? 3.886 -4.039 -6.305 1.00 93.88 93 ILE A CA 1
ATOM 665 C C . ILE A 1 93 ? 4.477 -5.231 -7.061 1.00 93.88 93 ILE A C 1
ATOM 667 O O . ILE A 1 93 ? 3.761 -5.993 -7.720 1.00 93.88 93 ILE A O 1
ATOM 671 N N . ASP A 1 94 ? 5.796 -5.358 -7.002 1.00 90.94 94 ASP A N 1
ATOM 672 C CA . ASP A 1 94 ? 6.588 -6.312 -7.767 1.00 90.94 94 ASP A CA 1
ATOM 673 C C . ASP A 1 94 ? 7.208 -7.353 -6.829 1.00 90.94 94 ASP A C 1
ATOM 675 O O . ASP A 1 94 ? 8.054 -7.031 -5.996 1.00 90.94 94 ASP A O 1
ATOM 679 N N . GLY A 1 95 ? 6.792 -8.614 -6.965 1.00 88.19 95 GLY A N 1
ATOM 680 C CA . GLY A 1 95 ? 7.308 -9.717 -6.148 1.00 88.19 95 GLY A CA 1
ATOM 681 C C . GLY A 1 95 ? 8.717 -10.189 -6.509 1.00 88.19 95 GLY A C 1
ATOM 682 O O . GLY A 1 95 ? 9.209 -11.130 -5.880 1.00 88.19 95 GLY A O 1
ATOM 683 N N . GLY A 1 96 ? 9.341 -9.607 -7.541 1.00 88.88 96 GLY A N 1
ATOM 684 C CA . GLY A 1 96 ? 10.710 -9.906 -7.966 1.00 88.88 96 GLY A CA 1
ATOM 685 C C . GLY A 1 96 ? 10.949 -11.331 -8.475 1.00 88.88 96 GLY A C 1
ATOM 686 O O . GLY A 1 96 ? 12.093 -11.712 -8.692 1.00 88.88 96 GLY A O 1
ATOM 687 N N . GLY A 1 97 ? 9.906 -12.146 -8.644 1.00 85.62 97 GLY A N 1
ATOM 688 C CA . GLY A 1 97 ? 10.012 -13.543 -9.064 1.00 85.62 97 GLY A CA 1
ATOM 689 C C . GLY A 1 97 ? 10.576 -14.490 -8.000 1.00 85.62 97 GLY A C 1
ATOM 690 O O . GLY A 1 97 ? 10.929 -15.618 -8.342 1.00 85.62 97 GLY A O 1
ATOM 691 N N . VAL A 1 98 ? 10.663 -14.060 -6.737 1.00 82.44 98 VAL A N 1
ATOM 692 C CA . VAL A 1 98 ? 11.266 -14.845 -5.638 1.00 82.44 98 VAL A CA 1
ATOM 693 C C . VAL A 1 98 ? 10.212 -15.442 -4.708 1.00 82.44 98 VAL A C 1
ATOM 695 O O . VAL A 1 98 ? 10.409 -16.517 -4.150 1.00 82.44 98 VAL A O 1
ATOM 698 N N . GLY A 1 99 ? 9.080 -14.760 -4.542 1.00 83.50 99 GLY A N 1
ATOM 699 C CA . GLY A 1 99 ? 8.056 -15.180 -3.598 1.00 83.50 99 GLY A CA 1
ATOM 700 C C . GLY A 1 99 ? 6.678 -14.649 -3.941 1.00 83.50 99 GLY A C 1
ATOM 701 O O . GLY A 1 99 ? 6.452 -14.033 -4.986 1.00 83.50 99 GLY A O 1
ATOM 702 N N . ARG A 1 100 ? 5.741 -14.901 -3.032 1.00 87.25 100 ARG A N 1
ATOM 703 C CA . ARG A 1 100 ? 4.374 -14.406 -3.141 1.00 87.25 100 ARG A CA 1
ATOM 704 C C . ARG A 1 100 ? 4.325 -12.898 -2.938 1.00 87.25 100 ARG A C 1
ATOM 706 O O . ARG A 1 100 ? 4.925 -12.407 -1.986 1.00 87.25 100 ARG A O 1
ATOM 713 N N . VAL A 1 101 ? 3.607 -12.158 -3.781 1.00 90.19 101 VAL A N 1
ATOM 714 C CA . VAL A 1 101 ? 3.575 -10.687 -3.660 1.00 90.19 101 VAL A CA 1
ATOM 715 C C . VAL A 1 101 ? 2.768 -10.237 -2.449 1.00 90.19 101 VAL A C 1
ATOM 717 O O . VAL A 1 101 ? 3.245 -9.415 -1.675 1.00 90.19 101 VAL A O 1
ATOM 720 N N . VAL A 1 102 ? 1.566 -10.785 -2.257 1.00 92.50 102 VAL A N 1
ATOM 721 C CA . VAL A 1 102 ? 0.695 -10.440 -1.124 1.00 92.50 102 VAL A CA 1
ATOM 722 C C . VAL A 1 102 ? 0.209 -11.702 -0.419 1.00 92.50 102 VAL A C 1
ATOM 724 O O . VAL A 1 102 ? -0.378 -12.593 -1.030 1.00 92.50 102 VAL A O 1
ATOM 727 N N . THR A 1 103 ? 0.427 -11.766 0.890 1.00 93.12 103 THR A N 1
ATOM 728 C CA . THR A 1 103 ? -0.143 -12.781 1.781 1.00 93.12 103 THR A CA 1
ATOM 729 C C . THR A 1 103 ? -1.072 -12.102 2.772 1.00 93.12 103 THR A C 1
ATOM 731 O O . THR A 1 103 ? -0.638 -11.211 3.497 1.00 93.12 103 THR A O 1
ATOM 734 N N . ILE A 1 104 ? -2.331 -12.525 2.827 1.00 91.44 104 ILE A N 1
ATOM 735 C CA . ILE A 1 104 ? -3.305 -12.061 3.819 1.00 91.44 104 ILE A CA 1
ATOM 736 C C . ILE A 1 104 ? -3.533 -13.200 4.808 1.00 91.44 104 ILE A C 1
ATOM 738 O O . ILE A 1 104 ? -3.890 -14.309 4.400 1.00 91.44 104 ILE A O 1
ATOM 742 N N . SER A 1 105 ? -3.289 -12.929 6.091 1.00 92.44 105 SER A N 1
ATOM 743 C CA . SER A 1 105 ? -3.488 -13.897 7.176 1.00 92.44 105 SER A CA 1
ATOM 744 C C . SER A 1 105 ? -4.971 -14.246 7.353 1.00 92.44 105 SER A C 1
ATOM 746 O O . SER A 1 105 ? -5.836 -13.671 6.701 1.00 92.44 105 SER A O 1
ATOM 748 N N . ASN A 1 106 ? -5.283 -15.194 8.237 1.00 89.94 106 ASN A N 1
ATOM 749 C C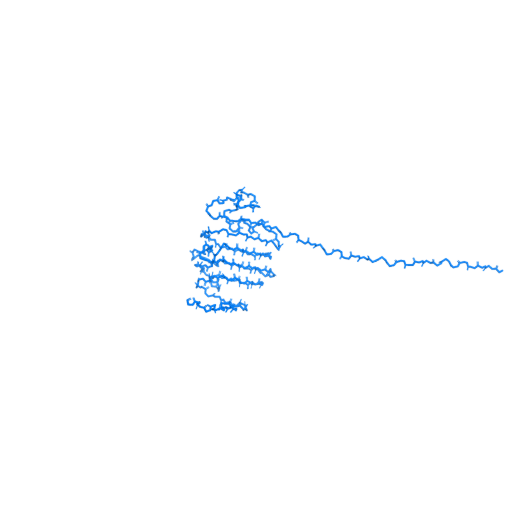A . ASN A 1 106 ? -6.669 -15.532 8.559 1.00 89.94 106 ASN A CA 1
ATOM 750 C C . ASN A 1 106 ? -7.350 -14.421 9.377 1.00 89.94 106 ASN A C 1
ATOM 752 O O . ASN A 1 106 ? -6.771 -13.944 10.351 1.00 89.94 106 ASN A O 1
ATOM 756 N N . G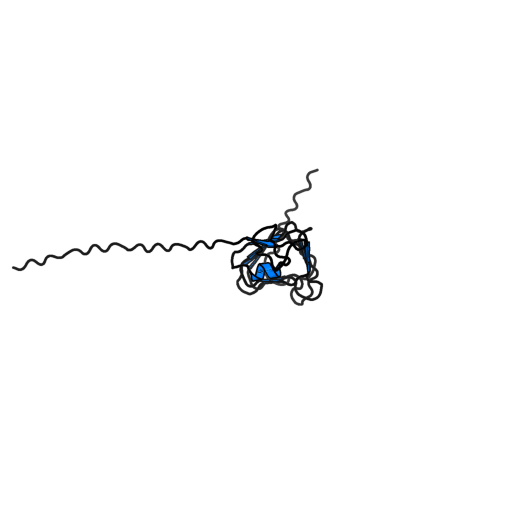LY A 1 107 ? -8.564 -14.022 8.981 1.00 86.75 107 GLY A N 1
ATOM 757 C CA . GLY A 1 107 ? -9.411 -13.071 9.716 1.00 86.75 107 GLY A CA 1
ATOM 758 C C . GLY A 1 107 ? -9.518 -11.619 9.204 1.00 86.75 107 GLY A C 1
ATOM 759 O O . GLY A 1 107 ? -10.628 -11.093 9.236 1.00 86.75 107 GLY A O 1
ATOM 760 N N . PRO A 1 108 ? -8.459 -10.922 8.740 1.00 90.19 108 PRO A N 1
ATOM 761 C CA . PRO A 1 108 ? -8.554 -9.508 8.390 1.00 90.19 108 PRO A CA 1
ATOM 762 C C . PRO A 1 108 ? -9.356 -9.249 7.111 1.00 90.19 108 PRO A C 1
ATOM 764 O O . PRO A 1 108 ? -9.437 -10.086 6.209 1.00 90.19 108 PRO A O 1
ATOM 767 N N . HIS A 1 109 ? -9.885 -8.029 7.024 1.00 90.69 109 HIS A N 1
ATOM 768 C CA . HIS A 1 109 ? -10.522 -7.475 5.835 1.00 90.69 109 HIS A CA 1
ATOM 769 C C . HIS A 1 109 ? -9.560 -6.508 5.149 1.00 90.69 109 HIS A C 1
ATOM 771 O O . HIS A 1 109 ? -9.257 -5.438 5.678 1.00 90.69 109 HIS A O 1
ATOM 777 N N . VAL A 1 110 ? -9.062 -6.884 3.976 1.00 91.88 110 VAL A N 1
ATOM 778 C CA . VAL A 1 110 ? -8.078 -6.104 3.224 1.00 91.88 110 VAL A CA 1
ATOM 779 C C . VAL A 1 110 ? -8.711 -5.581 1.948 1.00 91.88 110 VAL A C 1
ATOM 781 O O . VAL A 1 110 ? -9.259 -6.346 1.161 1.00 91.88 110 VAL A O 1
ATOM 784 N N . THR A 1 111 ? -8.596 -4.279 1.713 1.00 92.56 111 THR A N 1
ATOM 785 C CA . THR A 1 111 ? -8.984 -3.657 0.445 1.00 92.56 111 THR A CA 1
ATOM 786 C C . THR A 1 111 ? -7.736 -3.227 -0.304 1.00 92.56 111 THR A C 1
ATOM 788 O O . THR A 1 111 ? -6.945 -2.453 0.226 1.00 92.56 111 THR A O 1
ATOM 791 N N . LEU A 1 112 ? -7.561 -3.695 -1.540 1.00 91.44 112 LEU A N 1
ATOM 792 C CA . LEU A 1 112 ? -6.510 -3.233 -2.447 1.00 91.44 112 LEU A CA 1
ATOM 793 C C . LEU A 1 112 ? -7.159 -2.506 -3.623 1.00 91.44 112 LEU A C 1
ATOM 795 O O . LEU A 1 112 ? -8.034 -3.051 -4.301 1.00 91.44 112 LEU A O 1
ATOM 799 N N . SER A 1 113 ? -6.736 -1.271 -3.870 1.00 89.88 113 SER A N 1
ATOM 800 C CA . SER A 1 113 ? -7.348 -0.416 -4.883 1.00 89.88 113 SER A CA 1
ATOM 801 C C . SER A 1 113 ? -6.307 0.349 -5.688 1.00 89.88 113 SER A C 1
ATOM 803 O O . SER A 1 113 ? -5.291 0.776 -5.140 1.00 89.88 113 SER A O 1
ATOM 805 N N . LYS A 1 114 ? -6.573 0.538 -6.988 1.00 89.81 114 LYS A N 1
ATOM 806 C CA . LYS A 1 114 ? -5.754 1.353 -7.910 1.00 89.81 114 LYS A CA 1
ATOM 807 C C . LYS A 1 114 ? -4.255 1.006 -7.899 1.00 89.81 114 LYS A C 1
ATOM 809 O O . LYS A 1 114 ? -3.408 1.897 -7.885 1.00 89.81 114 LYS A O 1
ATOM 814 N N . LEU A 1 115 ? -3.921 -0.281 -7.906 1.00 90.00 115 LEU A N 1
ATOM 815 C CA . LEU A 1 115 ? -2.538 -0.762 -7.924 1.00 90.00 115 LEU A CA 1
ATOM 816 C C . LEU A 1 115 ? -2.387 -2.012 -8.793 1.00 90.00 115 LEU A C 1
ATOM 818 O O . LEU A 1 115 ? -3.359 -2.721 -9.059 1.00 90.00 115 LEU A O 1
ATOM 822 N N . THR A 1 116 ? -1.161 -2.281 -9.225 1.00 88.44 116 THR A N 1
ATOM 823 C CA . THR A 1 116 ? -0.783 -3.508 -9.929 1.00 88.44 116 THR A CA 1
ATOM 824 C C . THR A 1 116 ? -0.040 -4.448 -9.002 1.00 88.44 116 THR A C 1
ATOM 826 O O . THR A 1 116 ? 0.826 -4.013 -8.252 1.00 88.44 116 THR A O 1
ATOM 829 N N . ILE A 1 117 ? -0.326 -5.744 -9.099 1.00 89.06 117 ILE A N 1
ATOM 830 C CA . ILE A 1 117 ? 0.464 -6.810 -8.469 1.00 89.06 117 ILE A CA 1
ATOM 831 C C . ILE A 1 117 ? 1.038 -7.675 -9.585 1.00 89.06 117 ILE A C 1
ATOM 833 O O . ILE A 1 117 ? 0.279 -8.144 -10.437 1.00 89.06 117 ILE A O 1
ATOM 837 N N . ARG A 1 118 ? 2.361 -7.871 -9.603 1.00 86.38 118 ARG A N 1
ATOM 838 C CA . ARG A 1 118 ? 3.045 -8.640 -10.655 1.00 86.38 118 ARG A CA 1
ATOM 839 C C . ARG A 1 118 ? 4.275 -9.388 -10.149 1.00 86.38 118 ARG A C 1
ATOM 841 O O . ARG A 1 118 ? 4.762 -9.130 -9.051 1.00 86.38 118 ARG A O 1
ATOM 848 N N . ASN A 1 119 ? 4.802 -10.272 -10.999 1.00 84.75 119 ASN A N 1
ATOM 849 C CA . ASN A 1 119 ? 6.066 -10.992 -10.795 1.00 84.75 119 ASN A CA 1
ATOM 850 C C . ASN A 1 119 ? 6.122 -11.766 -9.468 1.00 84.75 119 ASN A C 1
ATOM 852 O O . ASN A 1 119 ? 7.150 -11.818 -8.799 1.00 84.75 119 ASN A O 1
ATOM 856 N N . GLY A 1 120 ? 5.006 -12.366 -9.066 1.00 84.69 120 GLY A N 1
ATOM 857 C CA . GLY A 1 120 ? 4.959 -13.252 -7.913 1.00 84.69 120 GLY A CA 1
ATOM 858 C C . GLY A 1 120 ? 5.256 -14.699 -8.297 1.00 84.69 120 GLY A C 1
ATOM 859 O O . GLY A 1 120 ? 4.678 -15.207 -9.257 1.00 84.69 120 GLY A O 1
ATOM 860 N N . ARG A 1 121 ? 6.123 -15.384 -7.544 1.00 85.69 121 ARG A N 1
ATOM 861 C CA . ARG A 1 121 ? 6.511 -16.781 -7.806 1.00 85.69 121 ARG A CA 1
ATOM 862 C C . ARG A 1 121 ? 6.424 -17.613 -6.528 1.00 85.69 121 ARG A C 1
ATOM 864 O O . ARG A 1 121 ? 7.365 -17.679 -5.750 1.00 85.69 121 ARG A O 1
ATOM 871 N N . ALA A 1 122 ? 5.275 -18.243 -6.311 1.00 79.62 122 ALA A N 1
ATOM 872 C CA . ALA A 1 122 ? 5.026 -19.164 -5.202 1.00 79.62 122 ALA A CA 1
ATOM 873 C C . ALA A 1 122 ? 3.942 -20.177 -5.598 1.00 79.62 122 ALA A C 1
ATOM 875 O O . ALA A 1 122 ? 3.070 -19.856 -6.408 1.00 79.62 122 ALA A O 1
ATOM 876 N N . ASN A 1 123 ? 3.988 -21.384 -5.027 1.00 74.88 123 ASN A N 1
ATOM 877 C CA . ASN A 1 123 ? 2.992 -22.430 -5.256 1.00 74.88 123 ASN A CA 1
ATOM 878 C C . ASN A 1 123 ? 2.375 -22.885 -3.917 1.00 74.88 123 ASN A C 1
ATOM 880 O O . ASN A 1 123 ? 3.137 -23.298 -3.041 1.00 74.88 123 ASN A O 1
ATOM 884 N N . PRO A 1 124 ? 1.039 -22.825 -3.739 1.00 71.00 124 PRO A N 1
ATOM 885 C CA . PRO A 1 124 ? 0.050 -22.142 -4.591 1.00 71.00 124 PRO A CA 1
ATOM 886 C C . PRO A 1 124 ? 0.097 -20.605 -4.448 1.00 71.00 124 PRO A C 1
ATOM 888 O O . PRO A 1 124 ? 0.622 -20.088 -3.466 1.00 71.00 124 PRO A O 1
ATOM 891 N N . GLY A 1 125 ? -0.472 -19.858 -5.404 1.00 68.12 125 GLY A N 1
ATOM 892 C CA . GLY A 1 125 ? -0.710 -18.407 -5.300 1.00 68.12 125 GLY A CA 1
ATOM 893 C C . GLY A 1 125 ? 0.545 -17.529 -5.371 1.00 68.12 125 GLY A C 1
ATOM 894 O O . GLY A 1 125 ? 1.016 -17.043 -4.345 1.00 68.12 125 GLY A O 1
ATOM 895 N N . GLY A 1 126 ? 1.073 -17.288 -6.575 1.00 75.38 126 GLY A N 1
ATOM 896 C CA . GLY A 1 126 ? 2.239 -16.419 -6.788 1.00 75.38 126 GLY A CA 1
ATOM 897 C C . GLY A 1 126 ? 1.923 -14.937 -6.587 1.00 75.38 126 GLY A C 1
ATOM 898 O O . GLY A 1 126 ? 2.674 -14.227 -5.926 1.00 75.38 126 GLY A O 1
ATOM 899 N N . GLY A 1 127 ? 0.786 -14.467 -7.102 1.00 81.31 127 GLY A N 1
ATOM 900 C CA . GLY A 1 127 ? 0.339 -13.086 -6.906 1.00 81.31 127 GLY A CA 1
ATOM 901 C C . GLY A 1 127 ? -0.143 -12.828 -5.477 1.00 81.31 127 GLY A C 1
ATOM 902 O O . GLY A 1 127 ? 0.509 -12.132 -4.698 1.00 81.31 127 GLY A O 1
ATOM 903 N N . ILE A 1 128 ? -1.297 -13.403 -5.140 1.00 86.06 128 ILE A N 1
ATOM 904 C CA . ILE A 1 128 ? -1.981 -13.192 -3.864 1.00 86.06 128 ILE A CA 1
ATOM 905 C C . ILE A 1 128 ? -2.385 -14.544 -3.276 1.00 86.06 128 ILE A C 1
ATOM 907 O O . ILE A 1 128 ? -2.917 -15.392 -3.989 1.00 86.06 128 ILE A O 1
ATOM 911 N N . ASN A 1 129 ? -2.177 -14.721 -1.974 1.00 89.06 129 ASN A N 1
ATOM 912 C CA . ASN A 1 129 ? -2.812 -15.770 -1.180 1.00 89.06 129 ASN A CA 1
ATOM 913 C C . ASN A 1 129 ? -3.602 -15.112 -0.066 1.00 89.06 129 ASN A C 1
ATOM 915 O O . ASN A 1 129 ? -3.046 -14.333 0.712 1.00 89.06 129 ASN A O 1
ATOM 919 N N . ASN A 1 130 ? -4.886 -15.429 -0.014 1.00 88.00 130 ASN A N 1
ATOM 920 C CA . ASN A 1 130 ? -5.820 -14.810 0.897 1.00 88.00 130 ASN A CA 1
ATOM 921 C C . ASN A 1 130 ? -6.457 -15.869 1.794 1.00 88.00 130 ASN A C 1
ATOM 923 O O . ASN A 1 130 ? -7.205 -16.711 1.311 1.00 88.00 130 ASN A O 1
ATOM 927 N N . SER A 1 131 ? -6.185 -15.790 3.095 1.00 88.50 131 SER A N 1
ATOM 928 C CA . SER A 1 131 ? -6.880 -16.580 4.118 1.00 88.50 131 SER A CA 1
ATOM 929 C C . SER A 1 131 ? -7.920 -15.761 4.896 1.00 88.50 131 SER A C 1
ATOM 931 O O . SER A 1 131 ? -8.521 -16.291 5.823 1.00 88.50 131 SER A O 1
ATOM 933 N N . GLY A 1 132 ? -8.133 -14.489 4.542 1.00 87.75 132 GLY A N 1
ATOM 934 C CA . GLY A 1 132 ? -9.127 -13.595 5.141 1.00 87.75 132 GLY A CA 1
ATOM 935 C C . GLY A 1 132 ? -10.164 -13.122 4.119 1.00 87.75 132 GLY A C 1
ATOM 936 O O . GLY A 1 132 ? -10.552 -13.858 3.211 1.00 87.75 132 GLY A O 1
ATOM 937 N N . THR A 1 133 ? -10.596 -11.866 4.238 1.00 85.75 133 THR A N 1
ATOM 938 C CA . THR A 1 133 ? -11.473 -11.211 3.254 1.00 85.75 133 THR A CA 1
ATOM 939 C C . THR A 1 133 ? -10.665 -10.229 2.411 1.00 85.75 133 THR A C 1
ATOM 941 O O . THR A 1 133 ? -9.996 -9.355 2.960 1.00 85.75 133 THR A O 1
ATOM 944 N N . LEU A 1 134 ? -10.755 -10.333 1.083 1.00 87.06 134 LEU A N 1
ATOM 945 C CA . LEU A 1 134 ? -10.061 -9.450 0.146 1.00 87.06 134 LEU A CA 1
ATOM 946 C C . LEU A 1 134 ? -11.051 -8.753 -0.791 1.00 87.06 134 LEU A C 1
ATOM 948 O O . LEU A 1 134 ? -11.764 -9.408 -1.546 1.00 87.06 134 LEU A O 1
ATOM 952 N N . THR A 1 135 ? -11.020 -7.423 -0.792 1.00 86.75 135 THR A N 1
ATOM 953 C CA . THR A 1 135 ? -11.728 -6.573 -1.754 1.00 86.75 135 THR A CA 1
ATOM 954 C C . THR A 1 135 ? -10.730 -5.979 -2.743 1.00 86.75 135 THR A C 1
ATOM 956 O O . THR A 1 135 ? -9.744 -5.357 -2.350 1.00 86.75 135 THR A O 1
ATOM 959 N N . LEU A 1 136 ? -10.991 -6.148 -4.038 1.00 81.50 136 LEU A N 1
ATOM 960 C CA . LEU A 1 136 ? -10.166 -5.642 -5.133 1.00 81.50 136 LEU A CA 1
ATOM 961 C C . LEU A 1 136 ? -10.954 -4.602 -5.940 1.00 81.50 136 LEU A C 1
ATOM 963 O O . LEU A 1 136 ? -11.901 -4.958 -6.637 1.00 81.50 136 LEU A O 1
ATOM 967 N N . THR A 1 137 ? -10.546 -3.331 -5.895 1.00 75.00 137 THR A N 1
ATOM 968 C CA . THR A 1 137 ? -11.226 -2.244 -6.627 1.00 75.00 137 THR A CA 1
ATOM 969 C C . THR A 1 137 ? -10.305 -1.634 -7.683 1.00 75.00 137 THR A C 1
ATOM 971 O O . THR A 1 137 ? -9.364 -0.908 -7.371 1.00 75.00 137 THR A O 1
ATOM 974 N N . ALA A 1 138 ? -10.552 -1.958 -8.955 1.00 60.38 138 ALA A N 1
ATOM 975 C CA . ALA A 1 138 ? -9.710 -1.566 -10.092 1.00 60.38 138 ALA A CA 1
ATOM 976 C C . ALA A 1 138 ? -8.194 -1.904 -9.986 1.00 60.38 138 ALA A C 1
ATOM 978 O O . ALA A 1 138 ? -7.369 -1.060 -10.356 1.00 60.38 138 ALA A O 1
ATOM 979 N N . PRO A 1 139 ? -7.770 -3.091 -9.501 1.00 55.12 139 PRO A N 1
ATOM 980 C CA . PRO A 1 139 ? -6.381 -3.510 -9.645 1.00 55.12 139 PRO A CA 1
ATOM 981 C C . PRO A 1 139 ? -6.134 -4.168 -11.008 1.00 55.12 139 PRO A C 1
ATOM 983 O O . PRO A 1 139 ? -6.990 -4.888 -11.522 1.00 55.12 139 PRO A O 1
ATOM 986 N N . SER A 1 140 ? -4.933 -4.003 -11.564 1.00 54.09 140 SER A N 1
ATOM 987 C CA . SER A 1 140 ? -4.437 -4.887 -12.629 1.00 54.09 140 SER A CA 1
ATOM 988 C C . SER A 1 140 ? -3.543 -5.956 -12.011 1.00 54.09 140 SER A C 1
ATOM 990 O O . SER A 1 140 ? -2.419 -5.686 -11.601 1.00 54.09 140 SER A O 1
ATOM 992 N N . VAL A 1 141 ? -4.035 -7.190 -11.908 1.00 55.53 141 VAL A N 1
ATOM 993 C CA . VAL A 1 141 ? -3.211 -8.326 -11.469 1.00 55.53 141 VAL A CA 1
ATOM 994 C C . VAL A 1 141 ? -2.556 -8.933 -12.707 1.00 55.53 141 VAL A C 1
ATOM 996 O O . VAL A 1 141 ? -3.215 -9.580 -13.519 1.00 55.53 141 VAL A O 1
ATOM 999 N N . GLY A 1 142 ? -1.257 -8.691 -12.874 1.00 44.03 142 GLY A N 1
ATOM 1000 C CA . GLY A 1 142 ? -0.470 -9.240 -13.973 1.00 44.03 142 GLY A CA 1
ATOM 1001 C C . GLY A 1 142 ? -0.052 -10.677 -13.666 1.00 44.03 142 GLY A C 1
ATOM 1002 O O . GLY A 1 142 ? 0.879 -10.878 -12.895 1.00 44.03 142 GLY A O 1
ATOM 1003 N N . ILE A 1 143 ? -0.778 -11.637 -14.254 1.00 39.50 143 ILE A N 1
ATOM 1004 C CA . ILE A 1 143 ? -0.475 -13.072 -14.452 1.00 39.50 143 ILE A CA 1
ATOM 1005 C C . ILE A 1 143 ? 0.411 -13.771 -13.399 1.00 39.50 143 ILE A C 1
ATOM 1007 O O . ILE A 1 143 ? 1.634 -13.669 -13.397 1.00 39.50 143 ILE A O 1
ATOM 1011 N N . GLY A 1 144 ? -0.240 -14.596 -12.568 1.00 38.47 144 GLY A N 1
ATOM 1012 C CA . GLY A 1 144 ? 0.401 -15.541 -11.649 1.00 38.47 144 GLY A CA 1
ATOM 1013 C C . GLY A 1 144 ? -0.600 -16.266 -10.739 1.00 38.47 144 GLY A C 1
ATOM 1014 O O . GLY A 1 144 ? -0.574 -16.053 -9.530 1.00 38.47 144 GLY A O 1
ATOM 1015 N N . HIS A 1 145 ? -1.496 -17.059 -11.349 1.00 41.47 145 HIS A N 1
ATOM 1016 C CA . HIS A 1 145 ? -2.420 -18.055 -10.763 1.00 41.47 145 HIS A CA 1
ATOM 1017 C C . HIS A 1 145 ? -3.067 -17.675 -9.408 1.00 41.47 145 HIS A C 1
ATOM 1019 O O . HIS A 1 145 ? -2.534 -17.969 -8.337 1.00 41.47 145 HIS A O 1
ATOM 1025 N N . LEU A 1 146 ? -4.247 -17.044 -9.458 1.00 43.47 146 LEU A N 1
ATOM 1026 C CA . LEU A 1 146 ? -5.126 -16.854 -8.297 1.00 43.47 146 LEU A CA 1
ATOM 1027 C C . LEU A 1 146 ? -5.826 -18.191 -8.002 1.00 43.47 146 LEU A C 1
ATOM 1029 O O . LEU A 1 146 ? -6.654 -18.624 -8.797 1.00 43.47 146 LEU A O 1
ATOM 1033 N N . SER A 1 147 ? -5.518 -18.854 -6.885 1.00 43.81 147 SER A N 1
ATOM 1034 C CA . SER A 1 147 ? -6.244 -20.059 -6.458 1.00 43.81 147 SER A CA 1
ATOM 1035 C C . SER A 1 147 ? -6.867 -19.866 -5.075 1.00 43.81 147 SER A C 1
ATOM 1037 O O . SER A 1 147 ? -6.141 -19.708 -4.099 1.00 43.81 147 SER A O 1
ATOM 1039 N N . HIS A 1 148 ? -8.206 -19.947 -5.053 1.00 35.25 148 HIS A N 1
ATOM 1040 C CA . HIS A 1 148 ? -9.131 -20.027 -3.911 1.00 35.25 148 HIS A CA 1
ATOM 1041 C C . HIS A 1 148 ? -9.269 -18.775 -3.024 1.00 35.25 148 HIS A C 1
ATOM 1043 O O . HIS A 1 148 ? -8.563 -18.603 -2.042 1.00 35.25 148 HIS A O 1
ATOM 1049 N N . VAL A 1 149 ? -10.234 -17.909 -3.351 1.00 33.16 149 VAL A N 1
ATOM 1050 C CA . VAL A 1 149 ? -11.553 -17.779 -2.685 1.00 33.16 149 VAL A CA 1
ATOM 1051 C C . VAL A 1 149 ? -12.254 -16.569 -3.316 1.00 33.16 149 VAL A C 1
ATOM 1053 O O . VAL A 1 149 ? -11.766 -15.448 -3.251 1.00 33.16 149 VAL A O 1
ATOM 1056 N N . SER A 1 150 ? -13.377 -16.870 -3.969 1.00 33.97 150 SER A N 1
ATOM 1057 C CA . SER A 1 150 ? -14.517 -16.027 -4.336 1.00 33.97 150 SER A CA 1
ATOM 1058 C C . SER A 1 150 ? -14.296 -14.573 -4.778 1.00 33.97 150 SER A C 1
ATOM 1060 O O . SER A 1 150 ? -13.970 -13.682 -4.001 1.00 33.97 150 SER A O 1
ATOM 1062 N N . THR A 1 151 ? -14.763 -14.322 -6.005 1.00 33.47 151 THR A N 1
ATOM 1063 C CA . THR A 1 151 ? -15.172 -13.011 -6.535 1.00 33.47 151 THR A CA 1
ATOM 1064 C C . THR A 1 151 ? -14.060 -12.153 -7.139 1.00 33.47 151 THR A C 1
ATOM 1066 O O . THR A 1 151 ? -13.931 -10.966 -6.859 1.00 33.47 151 THR A O 1
ATOM 1069 N N . ILE A 1 152 ? -13.365 -12.700 -8.141 1.00 41.00 152 ILE A N 1
ATOM 1070 C CA . ILE A 1 152 ? -13.022 -11.878 -9.311 1.00 41.00 152 ILE A CA 1
ATOM 1071 C C . ILE A 1 152 ? -14.343 -11.622 -10.056 1.00 41.00 152 ILE A C 1
ATOM 1073 O O . ILE A 1 152 ? -14.590 -12.189 -11.117 1.00 41.00 152 ILE A O 1
ATOM 1077 N N . LEU A 1 153 ? -15.234 -10.786 -9.503 1.00 31.55 153 LEU A N 1
ATOM 1078 C CA . LEU A 1 153 ? -16.092 -10.023 -10.398 1.00 31.55 153 LEU A CA 1
ATOM 1079 C C . LEU A 1 153 ? -15.163 -8.988 -11.008 1.00 31.55 153 LEU A C 1
ATOM 1081 O O . LEU A 1 153 ? -14.902 -7.921 -10.454 1.00 31.55 153 LEU A O 1
ATOM 1085 N N . CYS A 1 154 ? -14.656 -9.341 -12.181 1.00 32.06 154 CYS A N 1
ATOM 1086 C CA . CYS A 1 154 ? -14.337 -8.375 -13.202 1.00 32.06 154 CYS A CA 1
ATOM 1087 C C . CYS A 1 154 ? -15.631 -7.600 -13.519 1.00 32.06 154 CYS A C 1
ATOM 1089 O O . CYS A 1 154 ? -16.263 -7.808 -14.544 1.00 32.06 154 CYS A O 1
ATOM 1091 N N . SER A 1 155 ? -16.036 -6.686 -12.636 1.00 29.86 155 SER A N 1
ATOM 1092 C CA . SER A 1 155 ? -16.879 -5.550 -13.000 1.00 29.86 155 SER A CA 1
ATOM 1093 C C . SER A 1 155 ? -15.986 -4.460 -13.590 1.00 29.86 155 SER A C 1
ATOM 1095 O O . SER A 1 155 ? -16.139 -3.280 -13.295 1.00 29.86 155 SER A O 1
ATOM 1097 N N . ALA A 1 156 ? -15.074 -4.843 -14.489 1.00 32.53 156 ALA A N 1
ATOM 1098 C CA . ALA A 1 156 ? -14.824 -4.014 -15.648 1.00 32.53 156 ALA A CA 1
ATOM 1099 C C . ALA A 1 156 ? -16.085 -4.130 -16.510 1.00 32.53 156 ALA A C 1
ATOM 1101 O O . ALA A 1 156 ? -16.136 -4.856 -17.499 1.00 32.53 156 ALA A O 1
ATOM 1102 N N . LYS A 1 157 ? -17.144 -3.414 -16.112 1.00 29.58 157 LYS A N 1
ATOM 1103 C CA . LYS A 1 157 ? -18.113 -2.964 -17.097 1.00 29.58 157 LYS A CA 1
ATOM 1104 C C . LYS A 1 157 ? -17.274 -2.138 -18.060 1.00 29.58 157 LYS A C 1
ATOM 1106 O O . LYS A 1 157 ? -16.842 -1.047 -17.697 1.00 29.58 157 LYS A O 1
ATOM 1111 N N . LEU A 1 158 ? -16.959 -2.713 -19.223 1.00 31.55 158 LEU A N 1
ATOM 1112 C CA . LEU A 1 158 ? -16.525 -1.954 -20.383 1.00 31.55 158 LEU A CA 1
ATOM 1113 C C . LEU A 1 158 ? -17.492 -0.771 -20.473 1.00 31.55 158 LEU A C 1
ATOM 1115 O O . LEU A 1 158 ? -18.662 -0.941 -20.816 1.00 31.55 158 LEU A O 1
ATOM 1119 N N . ALA A 1 159 ? -17.034 0.417 -20.088 1.00 29.12 159 ALA A N 1
ATOM 1120 C CA . ALA A 1 159 ? -17.676 1.628 -20.543 1.00 29.12 159 ALA A CA 1
ATOM 1121 C C . ALA A 1 159 ? -17.487 1.612 -22.067 1.00 29.12 159 ALA A C 1
ATOM 1123 O O . ALA A 1 159 ? -16.342 1.487 -22.514 1.00 29.12 159 ALA A O 1
ATOM 1124 N N . PRO A 1 160 ? -18.559 1.641 -22.877 1.00 32.78 160 PRO A N 1
ATOM 1125 C CA . PRO A 1 160 ? -18.395 1.705 -24.317 1.00 32.78 160 PRO A CA 1
ATOM 1126 C C . PRO A 1 160 ? -17.598 2.967 -24.645 1.00 32.78 160 PRO A C 1
ATOM 1128 O O . PRO A 1 160 ? -17.928 4.054 -24.161 1.00 32.78 160 PRO A O 1
ATOM 1131 N N . ALA A 1 161 ? -16.538 2.801 -25.438 1.00 36.38 161 ALA A N 1
ATOM 1132 C CA . ALA A 1 161 ? -15.805 3.899 -26.044 1.00 36.38 161 ALA A CA 1
ATOM 1133 C C . ALA A 1 161 ? -16.824 4.843 -26.695 1.00 36.38 161 ALA A C 1
ATOM 1135 O O . ALA A 1 161 ? -17.553 4.455 -27.612 1.00 36.38 161 ALA A O 1
ATOM 1136 N N . ARG A 1 162 ? -16.946 6.058 -26.157 1.00 34.69 162 ARG A N 1
ATOM 1137 C CA . ARG A 1 162 ? -17.771 7.091 -26.774 1.00 34.69 162 ARG A CA 1
ATOM 1138 C C . ARG A 1 162 ? -16.961 7.628 -27.961 1.00 34.69 162 ARG A C 1
ATOM 1140 O O . ARG A 1 162 ? -15.798 7.974 -27.770 1.00 34.69 162 ARG A O 1
ATOM 1147 N N . ARG A 1 163 ? -17.580 7.553 -29.146 1.00 46.41 163 ARG A N 1
ATOM 1148 C CA . ARG A 1 163 ? -17.068 7.985 -30.457 1.00 46.41 163 ARG A CA 1
ATOM 1149 C C . ARG A 1 163 ? -16.406 9.354 -30.424 1.00 46.41 163 ARG A C 1
ATOM 1151 O O . ARG A 1 163 ? -16.947 10.225 -29.707 1.00 46.41 163 ARG A O 1
#

Radius of gyration: 24.07 Å; chains: 1; bounding box: 65×38×96 Å

Secondary structure (DSSP, 8-state):
-----------------------PPPEEEE-TTT--TTS--SSSTT-BS-HHHHHHHPPTT-EEEE-SEEEE--EEE-S-EEEEES-TTTEEEE-TTTS-SEEE-SS-EEEEES-EEE----SS-SSEEESSEEEEES-EE-SS---SSS-------------

Foldseek 3Di:
DDDDDDDDDPPDPPPPPPDDPDDDAAEFEEELPQEDLVFPRRDPNNHHNAPQSVLVVGAAPYEYEYEFDEHQDAHEHAHAYEYEYPAAVGAEQAPQLPAERYEYDAAYAYEYERYEFDNAHDPPHRHYDHNYHYHYYPHHYDDDHDDDDDDPPPPPPVPDPDD

pLDDT: mean 78.4, std 21.63, range [29.12, 98.25]